Protein AF-A0A2D6BK44-F1 (afdb_monomer)

Nearest PDB structures (foldseek):
  7uwb-assembly1_c  TM=3.897E-01  e=1.180E+00  Citrus x limon
  7u8p-assembly1_o  TM=3.384E-01  e=1.122E+00  Sus scrofa
  8eau-assembly1_c  TM=3.544E-01  e=1.304E+00  Saccharomyces cerevisiae
  6c6l-assembly1_C  TM=3.595E-01  e=5.020E+00  Saccharomyces cerevisiae S288C

Solvent-accessible surface area (backbone atoms only — not comparable to full-atom values): 7799 Å² total; per-residue (Å²): 130,79,86,74,61,76,73,73,52,72,64,59,50,47,49,54,50,48,53,46,49,49,52,51,51,52,52,48,68,73,37,54,96,51,41,77,84,42,42,63,61,50,52,49,53,51,51,50,42,54,52,42,50,52,50,46,52,50,43,53,60,66,30,67,35,39,88,37,20,47,61,8,40,52,29,38,42,52,16,52,52,44,41,46,37,55,71,49,45,52,56,58,44,66,75,36,63,72,54,47,61,68,37,52,85,74,67,66,75,82,77,67,54,66,63,56,22,51,53,27,33,70,58,7,47,60,30,24,50,63,3,52,53,71,82,74,80,77,79,85,126

Secondary structure (DSSP, 8-state):
----PPPS-HHHHHHHHHHHHHHHHHHHHHHGGGTTTTHHHHHHHHHHHHHHHHHHHHHHHH-SSHHHHHHHHHHHHHHHHHHHIIIIIHHHHHT-HHHHHHHGGGT------HHHHHHHHHHHHHHHHHHHPPPPP----

Mean predicted aligned error: 8.72 Å

Structure (mmCIF, N/CA/C/O backbone):
data_AF-A0A2D6BK44-F1
#
_entry.id   AF-A0A2D6BK44-F1
#
loop_
_atom_site.group_PDB
_atom_site.id
_atom_site.type_symbol
_atom_site.label_atom_id
_atom_site.label_alt_id
_atom_site.label_comp_id
_atom_site.label_asym_id
_atom_site.label_entity_id
_atom_site.label_seq_id
_atom_site.pdbx_PDB_ins_code
_atom_site.Cartn_x
_atom_site.Cartn_y
_atom_site.Cartn_z
_atom_site.occupancy
_atom_site.B_iso_or_equiv
_atom_site.auth_seq_id
_atom_site.auth_comp_id
_atom_site.auth_asym_id
_atom_site.auth_atom_id
_atom_site.pdbx_PDB_model_num
ATOM 1 N N . MET A 1 1 ? 10.217 -4.066 -28.847 1.00 49.94 1 MET A N 1
ATOM 2 C CA . MET A 1 1 ? 9.710 -4.096 -27.460 1.00 49.94 1 MET A CA 1
ATOM 3 C C . MET A 1 1 ? 9.860 -5.528 -26.994 1.00 49.94 1 MET A C 1
ATOM 5 O O . MET A 1 1 ? 9.222 -6.381 -27.588 1.00 49.94 1 MET A O 1
ATOM 9 N N . ASP A 1 2 ? 10.741 -5.807 -26.033 1.00 42.75 2 ASP A N 1
ATOM 10 C CA . ASP A 1 2 ? 10.843 -7.150 -25.450 1.00 42.75 2 ASP A CA 1
ATOM 11 C C . ASP A 1 2 ? 9.622 -7.398 -24.559 1.00 42.75 2 ASP A C 1
ATOM 13 O O . ASP A 1 2 ? 9.602 -7.018 -23.389 1.00 42.75 2 ASP A O 1
ATOM 17 N N . GLU A 1 3 ? 8.587 -8.020 -25.119 1.00 52.56 3 GLU A N 1
ATOM 18 C CA . GLU A 1 3 ? 7.406 -8.495 -24.379 1.00 52.56 3 GLU A CA 1
ATOM 19 C C . GLU A 1 3 ? 7.717 -9.704 -23.471 1.00 52.56 3 GLU A C 1
ATOM 21 O O . GLU A 1 3 ? 6.848 -10.188 -22.754 1.00 52.56 3 GLU A O 1
ATOM 26 N N . ASN A 1 4 ? 8.972 -10.162 -23.439 1.00 59.38 4 ASN A N 1
ATOM 27 C CA . ASN A 1 4 ? 9.382 -11.436 -22.846 1.00 59.38 4 ASN A CA 1
ATOM 28 C C . ASN A 1 4 ? 10.101 -11.316 -21.496 1.00 59.38 4 ASN A C 1
ATOM 30 O O . ASN A 1 4 ? 10.901 -12.187 -21.145 1.00 59.38 4 ASN A O 1
ATOM 34 N N . ARG A 1 5 ? 9.850 -10.269 -20.698 1.00 68.69 5 ARG A N 1
ATOM 35 C CA . ARG A 1 5 ? 10.350 -10.308 -19.316 1.00 68.69 5 ARG A CA 1
ATOM 36 C C . ARG A 1 5 ? 9.580 -11.368 -18.536 1.00 68.69 5 ARG A C 1
ATOM 38 O O . ARG A 1 5 ? 8.346 -11.333 -18.543 1.00 68.69 5 ARG A O 1
ATOM 45 N N . PRO A 1 6 ? 10.278 -12.285 -17.843 1.00 66.19 6 PRO A N 1
ATOM 46 C CA . PRO A 1 6 ? 9.602 -13.269 -17.022 1.00 66.19 6 PRO A CA 1
ATOM 47 C C . PRO A 1 6 ? 8.742 -12.537 -15.984 1.00 66.19 6 PRO A C 1
ATOM 49 O O . PRO A 1 6 ? 9.119 -11.448 -15.531 1.00 66.19 6 PRO A O 1
ATOM 52 N N . PRO A 1 7 ? 7.584 -13.097 -15.601 1.00 65.81 7 PRO A N 1
ATOM 53 C 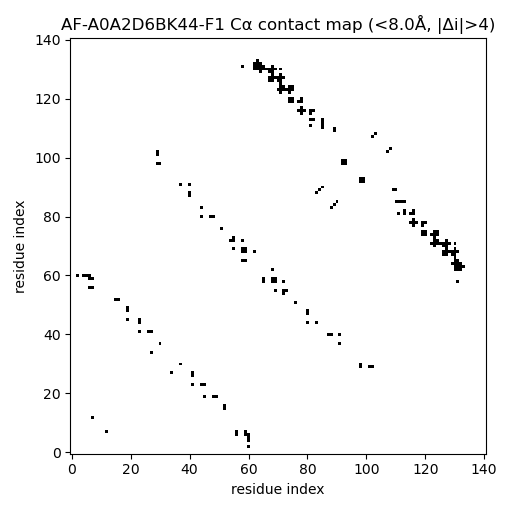CA . PRO A 1 7 ? 6.790 -12.533 -14.519 1.00 65.81 7 PRO A CA 1
ATOM 54 C C . PRO A 1 7 ? 7.660 -12.368 -13.266 1.00 65.81 7 PRO A C 1
ATOM 56 O O . PRO A 1 7 ? 8.656 -13.079 -13.100 1.00 65.81 7 PRO A O 1
ATOM 59 N N . LEU A 1 8 ? 7.281 -11.437 -12.379 1.00 67.00 8 LEU A N 1
ATOM 60 C CA . LEU A 1 8 ? 7.887 -11.337 -11.049 1.00 67.00 8 LEU A CA 1
ATOM 61 C C . LEU A 1 8 ? 8.018 -12.744 -10.461 1.00 67.00 8 LEU A C 1
ATOM 63 O O . LEU A 1 8 ? 7.088 -13.552 -10.592 1.00 67.00 8 LEU A O 1
ATOM 67 N N . SER A 1 9 ? 9.168 -13.033 -9.845 1.00 74.81 9 SER A N 1
ATOM 68 C CA . SER A 1 9 ? 9.419 -14.353 -9.270 1.00 74.81 9 SER A CA 1
ATOM 69 C C . SER A 1 9 ? 8.238 -14.760 -8.387 1.00 74.81 9 SER A C 1
ATOM 71 O O . SER A 1 9 ? 7.604 -13.911 -7.748 1.00 74.81 9 SER A O 1
ATOM 73 N N . GLY A 1 10 ? 7.925 -16.058 -8.350 1.00 65.19 10 GLY A N 1
ATOM 74 C CA . GLY A 1 10 ? 6.800 -16.564 -7.557 1.00 65.19 10 GLY A CA 1
ATOM 75 C C . GLY A 1 10 ? 6.828 -16.050 -6.112 1.00 65.19 10 GLY A C 1
ATOM 76 O O . GLY A 1 10 ? 5.783 -15.717 -5.568 1.00 65.19 10 GLY A O 1
ATOM 77 N N . ALA A 1 11 ? 8.027 -15.860 -5.549 1.00 56.34 11 ALA A N 1
ATOM 78 C CA . ALA A 1 11 ? 8.250 -15.275 -4.231 1.00 56.34 11 ALA A CA 1
ATOM 79 C C . ALA A 1 11 ? 7.851 -13.788 -4.120 1.00 56.34 11 ALA A C 1
ATOM 81 O O . ALA A 1 11 ? 7.224 -13.410 -3.138 1.00 56.34 11 ALA A O 1
ATOM 82 N N . ALA A 1 12 ? 8.161 -12.942 -5.109 1.00 62.94 12 ALA A N 1
ATOM 83 C CA . ALA A 1 12 ? 7.789 -11.522 -5.088 1.00 62.94 12 ALA A CA 1
ATOM 84 C C . ALA A 1 12 ? 6.274 -11.321 -5.260 1.00 62.94 12 ALA A C 1
ATOM 86 O O . ALA A 1 12 ? 5.672 -10.500 -4.567 1.00 62.94 12 ALA A O 1
ATOM 87 N N . ARG A 1 13 ? 5.638 -12.122 -6.128 1.00 63.66 13 ARG A N 1
ATOM 88 C CA . ARG A 1 13 ? 4.169 -12.151 -6.239 1.00 63.66 13 ARG A CA 1
ATOM 89 C C . ARG A 1 13 ? 3.546 -12.649 -4.941 1.00 63.66 13 ARG A C 1
ATOM 91 O O . ARG A 1 13 ? 2.657 -11.991 -4.413 1.00 63.66 13 ARG A O 1
ATOM 98 N N . ALA A 1 14 ? 4.037 -13.764 -4.402 1.00 59.00 14 ALA A N 1
ATOM 99 C CA . ALA A 1 14 ? 3.549 -14.309 -3.141 1.00 59.00 14 ALA A CA 1
ATOM 100 C C . ALA A 1 14 ? 3.714 -13.316 -1.986 1.00 59.00 14 ALA A C 1
ATOM 102 O O . ALA A 1 14 ? 2.793 -13.190 -1.196 1.00 59.00 14 ALA A O 1
ATOM 103 N N . GLY A 1 15 ? 4.818 -12.567 -1.913 1.00 67.25 15 GLY A N 1
ATOM 104 C CA . GLY A 1 15 ? 5.037 -11.534 -0.897 1.00 67.25 15 GLY A CA 1
ATOM 105 C C . GLY A 1 15 ? 4.047 -10.368 -0.989 1.00 67.25 15 GLY A C 1
ATOM 106 O O . GLY A 1 15 ? 3.499 -9.957 0.031 1.00 67.25 15 GLY A O 1
ATOM 107 N N . LEU A 1 16 ? 3.755 -9.878 -2.200 1.00 67.56 16 LEU A N 1
ATOM 108 C CA . LEU A 1 16 ? 2.741 -8.834 -2.418 1.00 67.56 16 LEU A CA 1
ATOM 109 C C . LEU A 1 16 ? 1.342 -9.314 -2.017 1.00 67.56 16 LEU A C 1
ATOM 111 O O . LEU A 1 16 ? 0.612 -8.600 -1.331 1.00 67.56 16 LEU A O 1
ATOM 115 N N . TRP A 1 17 ? 0.991 -10.545 -2.395 1.00 65.75 17 TRP A N 1
ATOM 116 C CA . TRP A 1 17 ? -0.282 -11.151 -2.016 1.00 65.75 17 TRP A CA 1
ATOM 117 C C . TRP A 1 17 ? -0.351 -11.458 -0.516 1.00 65.75 17 TRP A C 1
ATOM 119 O O . TRP A 1 17 ? -1.364 -11.164 0.105 1.00 65.75 17 TRP A O 1
ATOM 129 N N . LEU A 1 18 ? 0.717 -11.966 0.101 1.00 63.16 18 LEU A N 1
ATOM 130 C CA . LEU A 1 18 ? 0.798 -12.206 1.547 1.00 63.16 18 LEU A CA 1
ATOM 131 C C . LEU A 1 18 ? 0.673 -10.907 2.345 1.00 63.16 18 LEU A C 1
ATOM 133 O O . LEU A 1 18 ? -0.002 -10.903 3.367 1.00 63.16 18 LEU A O 1
ATOM 137 N N . GLY A 1 19 ? 1.260 -9.805 1.872 1.00 67.19 19 GLY A N 1
ATOM 138 C CA . GLY A 1 19 ? 1.065 -8.485 2.472 1.00 67.19 19 GLY A CA 1
ATOM 139 C C . GLY A 1 19 ? -0.390 -8.016 2.376 1.00 67.19 19 GLY A C 1
ATOM 140 O O . GLY A 1 19 ? -0.967 -7.595 3.376 1.00 67.19 19 GLY A O 1
ATOM 141 N N . ALA A 1 20 ? -1.010 -8.162 1.200 1.00 65.00 20 ALA A N 1
ATOM 142 C CA . ALA A 1 20 ? -2.409 -7.800 0.963 1.00 65.00 20 ALA A CA 1
ATOM 143 C C . ALA A 1 20 ? -3.394 -8.608 1.813 1.00 65.00 20 ALA A C 1
ATOM 145 O O . ALA A 1 20 ? -4.259 -8.052 2.490 1.00 65.00 20 ALA A O 1
ATOM 146 N N . PHE A 1 21 ? -3.243 -9.930 1.800 1.00 60.59 21 PHE A N 1
ATOM 147 C CA . PHE A 1 21 ? -4.088 -10.838 2.562 1.00 60.59 21 PHE A CA 1
ATOM 148 C C . PHE A 1 21 ? -3.797 -10.753 4.057 1.00 60.59 21 PHE A C 1
ATOM 150 O O . PHE A 1 21 ? -4.734 -10.804 4.842 1.00 60.59 21 PHE A O 1
ATOM 157 N N . GLY A 1 22 ? -2.543 -10.556 4.467 1.00 66.62 22 GLY A N 1
ATOM 158 C CA . GLY A 1 22 ? -2.177 -10.344 5.867 1.00 66.62 22 GLY A CA 1
ATOM 159 C C . GLY A 1 22 ? -2.813 -9.083 6.448 1.00 66.62 22 GLY A C 1
ATOM 160 O O . GLY A 1 22 ? -3.318 -9.117 7.568 1.00 66.62 22 GLY A O 1
ATOM 161 N N . TRP A 1 23 ? -2.877 -8.002 5.664 1.00 70.38 23 TRP A N 1
ATOM 162 C CA . TRP A 1 23 ? -3.564 -6.772 6.059 1.00 70.38 23 TRP A CA 1
ATOM 163 C C . TRP A 1 23 ? -5.079 -6.985 6.205 1.00 70.38 23 TRP A C 1
ATOM 165 O O . TRP A 1 23 ? -5.657 -6.588 7.214 1.00 70.38 23 TRP A O 1
ATOM 175 N N . LEU A 1 24 ? -5.712 -7.690 5.260 1.00 63.72 24 LEU A N 1
ATOM 176 C CA . LEU A 1 24 ? -7.146 -8.007 5.316 1.00 63.72 24 LEU A CA 1
ATOM 177 C C . LEU A 1 24 ? -7.508 -8.967 6.452 1.00 63.72 24 LEU A C 1
ATOM 179 O O . LEU A 1 24 ? -8.486 -8.737 7.156 1.00 63.72 24 LEU A O 1
ATOM 183 N N . ILE A 1 25 ? -6.719 -10.023 6.656 1.00 62.50 25 ILE A N 1
ATOM 184 C CA . ILE A 1 25 ? -6.915 -10.990 7.742 1.00 62.50 25 ILE A CA 1
ATOM 185 C C . ILE A 1 25 ? -6.717 -10.300 9.088 1.00 62.50 25 ILE A C 1
ATOM 187 O O . ILE A 1 25 ? -7.544 -10.482 9.977 1.00 62.50 25 ILE A O 1
ATOM 191 N N . GLY A 1 26 ? -5.669 -9.482 9.224 1.00 65.75 26 GLY A N 1
ATOM 192 C CA . GLY A 1 26 ? -5.414 -8.695 10.425 1.00 65.75 26 GLY A CA 1
ATOM 193 C C . GLY A 1 26 ? -6.603 -7.804 10.761 1.00 65.75 26 GLY A C 1
ATOM 194 O O . GLY A 1 26 ? -7.144 -7.910 11.855 1.00 65.75 26 GLY A O 1
ATOM 195 N N . LEU A 1 27 ? -7.079 -7.002 9.804 1.00 65.62 27 LEU A N 1
ATOM 196 C CA . LEU A 1 27 ? -8.195 -6.081 10.028 1.00 65.62 27 LEU A CA 1
ATOM 197 C C . LEU A 1 27 ? -9.531 -6.808 10.288 1.00 65.62 27 LEU A C 1
ATOM 199 O O . LEU A 1 27 ? -10.282 -6.403 11.175 1.00 65.62 27 LEU A O 1
ATOM 203 N N . CYS A 1 28 ? -9.824 -7.900 9.574 1.00 66.12 28 CYS A N 1
ATOM 204 C CA . CYS A 1 28 ? -11.013 -8.731 9.809 1.00 66.12 28 CYS A CA 1
ATOM 205 C C . CYS A 1 28 ? -10.982 -9.418 11.182 1.00 66.12 28 CYS A C 1
ATOM 207 O O . CYS A 1 28 ? -12.006 -9.475 11.861 1.00 66.12 28 CYS A O 1
ATOM 209 N N . ALA A 1 29 ? -9.817 -9.914 11.608 1.00 62.28 29 ALA A N 1
ATOM 210 C CA . ALA A 1 29 ? -9.657 -10.573 12.900 1.00 62.28 29 ALA A CA 1
ATOM 211 C C . ALA A 1 29 ? -9.937 -9.621 14.068 1.00 62.28 29 ALA A C 1
ATOM 213 O O . ALA A 1 29 ? -10.495 -10.057 15.073 1.00 62.28 29 ALA A O 1
ATOM 214 N N . VAL A 1 30 ? -9.602 -8.331 13.932 1.00 63.12 30 VAL A N 1
ATOM 215 C CA . VAL A 1 30 ? -9.877 -7.364 15.003 1.00 63.12 30 VAL A CA 1
ATOM 216 C C . VAL A 1 30 ? -11.281 -6.766 14.939 1.00 63.12 30 VAL A C 1
ATOM 218 O O . VAL A 1 30 ? -11.845 -6.422 15.975 1.00 63.12 30 VAL A O 1
ATOM 221 N N . THR A 1 31 ? -11.857 -6.641 13.741 1.00 67.12 31 THR A N 1
ATOM 222 C CA . THR A 1 31 ? -13.189 -6.038 13.560 1.00 67.12 31 THR A CA 1
ATOM 223 C C . THR A 1 31 ? -14.333 -7.018 13.806 1.00 67.12 31 THR A C 1
ATOM 225 O O . THR A 1 31 ? -15.410 -6.561 14.162 1.00 67.12 31 THR A O 1
ATOM 228 N N . GLY A 1 32 ? -14.117 -8.337 13.697 1.00 69.50 32 GLY A N 1
ATOM 229 C CA . GLY A 1 32 ? -15.021 -9.403 14.161 1.00 69.50 32 GLY A CA 1
ATOM 230 C C . GLY A 1 32 ? -16.528 -9.076 14.068 1.00 69.50 32 GLY A C 1
ATOM 231 O O . GLY A 1 32 ? -17.063 -9.048 12.959 1.00 69.50 32 GLY A O 1
ATOM 232 N N . PRO A 1 33 ? -17.226 -8.828 15.197 1.00 65.75 33 PRO A N 1
ATOM 233 C CA . PRO A 1 33 ? -18.672 -8.555 15.239 1.00 65.75 33 PRO A CA 1
ATOM 234 C C . PRO A 1 33 ? -19.102 -7.231 14.578 1.00 65.75 33 PRO A C 1
ATOM 236 O O . PRO A 1 33 ? -20.265 -7.080 14.213 1.00 65.75 33 PRO A O 1
ATOM 239 N N . ASP A 1 34 ? -18.171 -6.305 14.367 1.00 68.25 34 ASP A N 1
ATOM 240 C CA . ASP A 1 34 ? -18.393 -4.968 13.806 1.00 68.25 34 ASP A CA 1
ATOM 241 C C . ASP A 1 34 ? -18.112 -4.925 12.286 1.00 68.25 34 ASP A C 1
ATOM 243 O O . ASP A 1 34 ? -18.072 -3.860 11.666 1.00 68.25 34 ASP A O 1
ATOM 247 N N . THR A 1 35 ? -17.931 -6.089 11.647 1.00 65.31 35 THR A N 1
ATOM 248 C CA . THR A 1 35 ? -17.525 -6.225 10.233 1.00 65.31 35 THR A CA 1
ATOM 249 C C . THR A 1 35 ? -18.422 -5.476 9.248 1.00 65.31 35 THR A C 1
ATOM 251 O O . THR A 1 35 ? -17.925 -5.001 8.231 1.00 65.31 35 THR A O 1
ATOM 254 N N . LEU A 1 36 ? -19.717 -5.311 9.535 1.00 68.19 36 LEU A N 1
ATOM 255 C CA . LEU A 1 36 ? -20.622 -4.535 8.677 1.00 68.19 36 LEU A CA 1
ATOM 256 C C . LEU A 1 36 ? -20.317 -3.030 8.703 1.00 68.19 36 LEU A C 1
ATOM 258 O O . LEU A 1 36 ? -20.375 -2.386 7.657 1.00 68.19 36 LEU A O 1
ATOM 262 N N . ALA A 1 37 ? -19.936 -2.480 9.860 1.00 69.62 37 ALA A N 1
ATOM 263 C CA . ALA A 1 37 ? -19.543 -1.075 9.982 1.00 69.62 37 ALA A CA 1
ATOM 264 C C . ALA A 1 37 ? -18.204 -0.797 9.276 1.00 69.62 37 ALA A C 1
ATOM 266 O O . ALA A 1 37 ? -17.991 0.286 8.733 1.00 69.62 37 ALA A O 1
ATOM 267 N N . PHE A 1 38 ? -17.328 -1.804 9.215 1.00 73.06 38 PHE A N 1
ATOM 268 C CA . PHE A 1 38 ? -16.016 -1.716 8.570 1.00 73.06 38 PHE A CA 1
ATOM 269 C C . PHE A 1 38 ? -15.974 -2.287 7.148 1.00 73.06 38 PHE A C 1
ATOM 271 O O . PHE A 1 38 ? -14.919 -2.250 6.515 1.00 73.06 38 PHE A O 1
ATOM 278 N N . ALA A 1 39 ? -17.101 -2.750 6.599 1.00 74.00 39 ALA A N 1
ATOM 279 C CA . ALA A 1 39 ? -17.154 -3.361 5.271 1.00 74.00 39 ALA A CA 1
ATOM 280 C C . ALA A 1 39 ? -16.648 -2.412 4.170 1.00 74.00 39 ALA A C 1
ATOM 282 O O . ALA A 1 39 ? -15.904 -2.832 3.285 1.00 74.00 39 ALA A O 1
ATOM 283 N N . GLY A 1 40 ? -16.995 -1.121 4.252 1.00 77.56 40 GLY A N 1
ATOM 284 C CA . GLY A 1 40 ? -16.517 -0.091 3.325 1.00 77.56 40 GLY A CA 1
ATOM 285 C C . GLY A 1 40 ? -14.993 0.095 3.375 1.00 77.56 40 GLY A C 1
ATOM 286 O O . GLY A 1 40 ? -14.331 -0.100 2.353 1.00 77.56 40 GLY A O 1
ATOM 287 N N . PRO A 1 41 ? -14.410 0.420 4.545 1.00 79.38 41 PRO A N 1
ATOM 288 C CA . PRO A 1 41 ? -12.958 0.488 4.723 1.00 79.38 41 PRO A CA 1
ATOM 289 C C . PRO A 1 41 ? -12.205 -0.806 4.347 1.00 79.38 41 PRO A C 1
ATOM 291 O O . PRO A 1 41 ? -11.134 -0.757 3.742 1.00 79.38 41 PRO A O 1
ATOM 294 N N . LEU A 1 42 ? -12.768 -1.979 4.645 1.00 75.56 42 LEU A N 1
ATOM 295 C CA . LEU A 1 42 ? -12.184 -3.273 4.271 1.00 75.56 42 LEU A CA 1
ATOM 296 C C . LEU A 1 42 ? -12.157 -3.463 2.749 1.00 75.56 42 LEU A C 1
ATOM 298 O O . LEU A 1 42 ? -11.116 -3.803 2.183 1.00 75.56 42 LEU A O 1
ATOM 302 N N . ALA A 1 43 ? -13.279 -3.201 2.075 1.00 79.19 43 ALA A N 1
ATOM 303 C CA . ALA A 1 43 ? -13.380 -3.308 0.622 1.00 79.19 43 ALA A CA 1
ATOM 304 C C . ALA A 1 43 ? -12.475 -2.292 -0.096 1.00 79.19 43 ALA A C 1
ATOM 306 O O . ALA A 1 43 ? -11.829 -2.630 -1.093 1.00 79.19 43 ALA A O 1
ATOM 307 N N . GLY A 1 44 ? -12.387 -1.064 0.424 1.00 80.56 44 GLY A N 1
ATOM 308 C CA . GLY A 1 44 ? -11.506 -0.028 -0.112 1.00 80.56 44 GLY A CA 1
ATOM 309 C C . GLY A 1 44 ? -10.028 -0.398 0.019 1.00 80.56 44 GLY A C 1
ATOM 310 O O . GLY A 1 44 ? -9.294 -0.332 -0.967 1.00 80.56 44 GLY A O 1
ATOM 311 N N . GLY A 1 45 ? -9.600 -0.872 1.191 1.00 79.06 45 GLY A N 1
ATOM 312 C CA . GLY A 1 45 ? -8.222 -1.315 1.407 1.00 79.06 45 GLY A CA 1
ATOM 313 C C . GLY A 1 45 ? -7.844 -2.565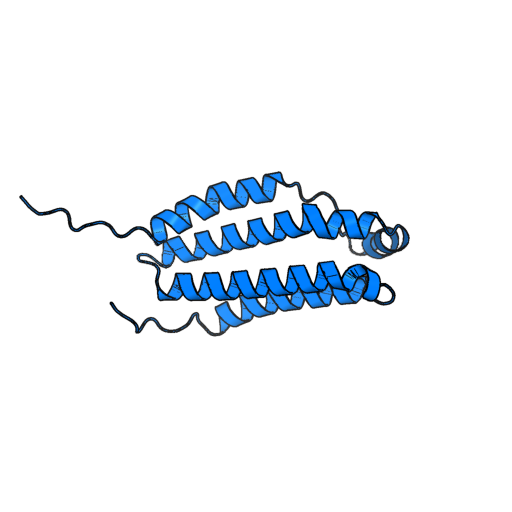 0.598 1.00 79.06 45 GLY A C 1
ATOM 314 O O . GLY A 1 45 ? -6.741 -2.635 0.045 1.00 79.06 45 GLY A O 1
ATOM 315 N N . ALA A 1 46 ? -8.776 -3.515 0.434 1.00 79.38 46 ALA A N 1
ATOM 316 C CA . ALA A 1 46 ? -8.601 -4.668 -0.455 1.00 79.38 46 ALA A CA 1
ATOM 317 C C . ALA A 1 46 ? -8.382 -4.227 -1.910 1.00 79.38 46 ALA A C 1
ATOM 319 O O .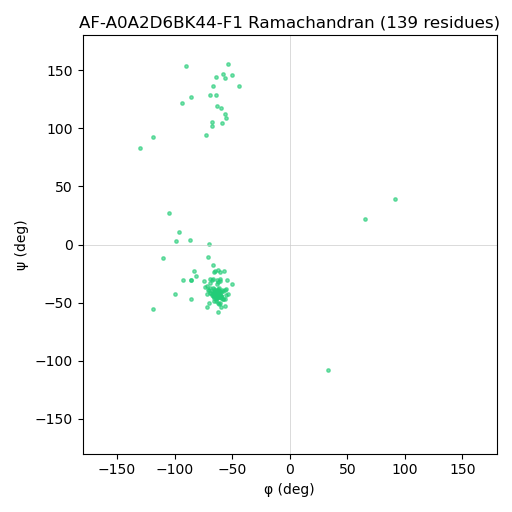 ALA A 1 46 ? -7.412 -4.634 -2.552 1.00 79.38 46 ALA A O 1
ATOM 320 N N . SER A 1 47 ? -9.262 -3.353 -2.408 1.00 82.44 47 SER A N 1
ATOM 321 C CA . SER A 1 47 ? -9.205 -2.831 -3.777 1.00 82.44 47 SER A CA 1
ATOM 322 C C . SER A 1 47 ? -7.909 -2.064 -4.029 1.00 82.44 47 SER A C 1
AT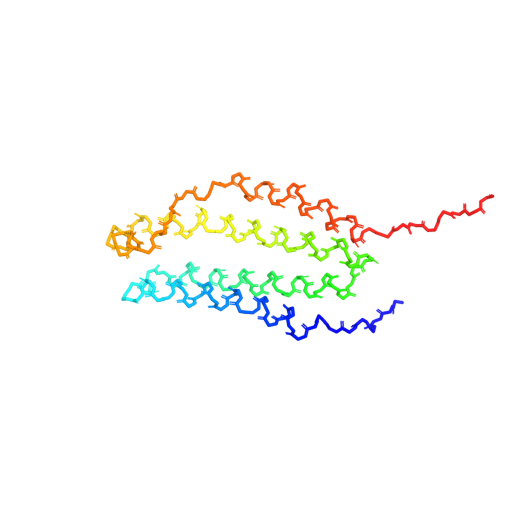OM 324 O O . SER A 1 47 ? -7.258 -2.276 -5.053 1.00 82.44 47 SER A O 1
ATOM 326 N N . LEU A 1 48 ? -7.492 -1.228 -3.072 1.00 82.75 48 LEU A N 1
ATOM 327 C CA . LEU A 1 48 ? -6.236 -0.486 -3.139 1.00 82.75 48 LEU A CA 1
ATOM 328 C C . LEU A 1 48 ? -5.036 -1.430 -3.234 1.00 82.75 48 LEU A C 1
ATOM 330 O O . LEU A 1 48 ? -4.154 -1.222 -4.065 1.00 82.75 48 LEU A O 1
ATOM 334 N N . THR A 1 49 ? -5.011 -2.492 -2.430 1.00 80.62 49 THR A N 1
ATOM 335 C CA . THR A 1 49 ? -3.855 -3.390 -2.422 1.00 80.62 49 THR A CA 1
ATOM 336 C C . THR A 1 49 ? -3.765 -4.226 -3.698 1.00 80.62 49 THR A C 1
ATOM 338 O O . THR A 1 49 ? -2.674 -4.385 -4.250 1.00 80.62 49 THR A O 1
ATOM 341 N N . VAL A 1 50 ? -4.901 -4.694 -4.228 1.00 82.69 50 VAL A N 1
ATOM 342 C CA . VAL A 1 50 ? -4.952 -5.350 -5.546 1.00 82.69 50 VAL A CA 1
ATOM 343 C C . VAL A 1 50 ? -4.483 -4.390 -6.642 1.00 82.69 50 VAL A C 1
ATOM 345 O O . VAL A 1 50 ? -3.649 -4.769 -7.466 1.00 82.69 50 VAL A O 1
ATOM 348 N N . ALA A 1 51 ? -4.948 -3.137 -6.632 1.00 84.31 51 ALA A N 1
ATOM 349 C CA . ALA A 1 51 ? -4.522 -2.126 -7.597 1.00 84.31 51 ALA A CA 1
ATOM 350 C C . ALA A 1 51 ? -3.007 -1.867 -7.530 1.00 84.31 51 ALA A C 1
ATOM 352 O O . ALA A 1 51 ? -2.344 -1.844 -8.568 1.00 84.31 51 ALA A O 1
ATOM 353 N N . CYS A 1 52 ? -2.434 -1.745 -6.328 1.00 85.00 52 CYS A N 1
ATOM 354 C CA . CYS A 1 52 ? -0.990 -1.593 -6.141 1.00 85.00 52 CYS A CA 1
ATOM 355 C C . CYS A 1 52 ? -0.207 -2.813 -6.646 1.00 85.00 52 CYS A C 1
ATOM 357 O O . CYS A 1 52 ? 0.806 -2.642 -7.323 1.00 85.00 52 CYS A O 1
ATOM 359 N N . ALA A 1 53 ? -0.672 -4.034 -6.366 1.00 82.94 53 ALA A N 1
ATOM 360 C CA . ALA A 1 53 ? -0.023 -5.254 -6.842 1.00 82.94 53 ALA A CA 1
ATOM 361 C C . ALA A 1 53 ? -0.018 -5.335 -8.379 1.00 82.94 53 ALA A C 1
ATOM 363 O O . ALA A 1 53 ? 1.025 -5.607 -8.978 1.00 82.94 53 ALA A O 1
ATOM 364 N N . LEU A 1 54 ? -1.152 -5.025 -9.021 1.00 82.94 54 LEU A N 1
ATOM 365 C CA . LEU A 1 54 ? -1.265 -4.975 -10.482 1.00 82.94 54 LEU A CA 1
ATOM 366 C C . LEU A 1 54 ? -0.387 -3.875 -11.089 1.00 82.94 54 LEU A C 1
ATOM 368 O O . LEU A 1 54 ? 0.275 -4.109 -12.100 1.00 82.94 54 LEU A O 1
ATOM 372 N N . ALA A 1 55 ? -0.334 -2.695 -10.466 1.00 83.88 55 ALA A N 1
ATOM 373 C CA . ALA A 1 55 ? 0.526 -1.601 -10.910 1.00 83.88 55 ALA A CA 1
ATOM 374 C C . ALA A 1 55 ? 2.012 -1.981 -10.826 1.00 83.88 55 ALA A C 1
ATOM 376 O O . ALA A 1 55 ? 2.755 -1.763 -11.781 1.00 83.88 55 ALA A O 1
ATOM 377 N N . ILE A 1 56 ? 2.443 -2.603 -9.725 1.00 84.81 56 ILE A N 1
ATOM 378 C CA . ILE A 1 56 ? 3.817 -3.093 -9.546 1.00 84.81 56 ILE A CA 1
ATOM 379 C C . ILE A 1 56 ? 4.163 -4.146 -10.606 1.00 84.81 56 ILE A C 1
ATOM 381 O O . ILE A 1 56 ? 5.243 -4.096 -11.200 1.00 84.81 56 ILE A O 1
ATOM 385 N N . GLU A 1 57 ? 3.246 -5.072 -10.890 1.00 83.06 57 GLU A N 1
ATOM 386 C CA . GLU A 1 57 ? 3.435 -6.079 -11.934 1.00 83.06 57 GLU A CA 1
ATOM 387 C C . GLU A 1 57 ? 3.533 -5.448 -13.334 1.00 83.06 57 GLU A C 1
ATOM 389 O O . GLU A 1 57 ? 4.416 -5.813 -14.115 1.00 83.06 57 GLU A O 1
ATOM 394 N N . ALA A 1 58 ? 2.691 -4.459 -13.644 1.00 82.94 58 ALA A N 1
ATOM 395 C CA . ALA A 1 58 ? 2.766 -3.713 -14.898 1.00 82.94 58 ALA A CA 1
ATOM 396 C C . ALA A 1 58 ? 4.090 -2.938 -15.024 1.00 82.94 58 ALA A C 1
ATOM 398 O O . ALA A 1 58 ? 4.740 -2.982 -16.071 1.00 82.94 58 ALA A O 1
ATOM 399 N N . ILE A 1 59 ? 4.537 -2.283 -13.950 1.00 83.62 59 ILE A N 1
ATOM 400 C CA . ILE A 1 59 ? 5.811 -1.555 -13.904 1.00 83.62 59 ILE A CA 1
ATOM 401 C C . ILE A 1 59 ? 6.982 -2.514 -14.129 1.00 83.62 59 ILE A C 1
ATOM 403 O O . ILE A 1 59 ? 7.860 -2.222 -14.937 1.00 83.62 59 ILE A O 1
ATOM 407 N N . TRP A 1 60 ? 6.985 -3.687 -13.496 1.00 84.00 60 TRP A N 1
ATOM 408 C CA . TRP A 1 60 ? 8.009 -4.709 -13.730 1.00 84.00 60 TRP A CA 1
ATOM 409 C C . TRP A 1 60 ? 8.115 -5.104 -15.214 1.00 84.00 60 TRP A C 1
ATOM 411 O O . TRP A 1 60 ? 9.214 -5.139 -15.786 1.00 84.00 60 TRP A O 1
ATOM 421 N N . ARG A 1 61 ? 6.964 -5.350 -15.852 1.00 82.31 61 ARG A N 1
ATOM 422 C CA . ARG A 1 61 ? 6.895 -5.757 -17.262 1.00 82.31 61 ARG A CA 1
ATOM 423 C C . ARG A 1 61 ? 7.348 -4.646 -18.209 1.00 82.31 61 ARG A C 1
ATOM 425 O O . ARG A 1 61 ? 8.083 -4.925 -19.152 1.00 82.31 61 ARG A O 1
ATOM 432 N N . HIS A 1 62 ? 6.950 -3.400 -17.953 1.00 82.38 62 HIS A N 1
ATOM 433 C CA . HIS A 1 62 ? 7.046 -2.326 -18.949 1.00 82.38 62 HIS A CA 1
ATOM 434 C C . HIS A 1 62 ? 8.091 -1.239 -18.653 1.00 82.38 62 HIS A C 1
ATOM 436 O O .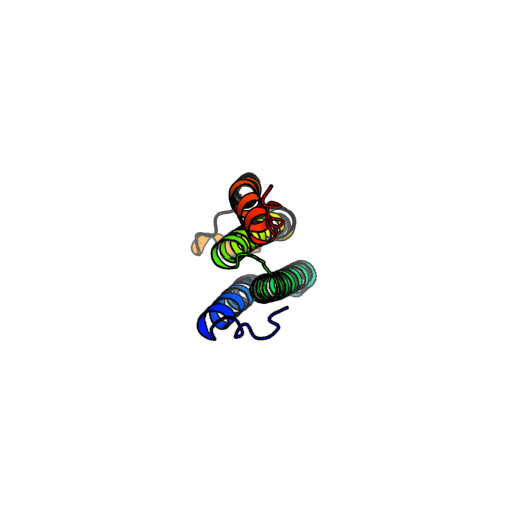 HIS A 1 62 ? 8.400 -0.448 -19.547 1.00 82.38 62 HIS A O 1
ATOM 442 N N . ALA A 1 63 ? 8.669 -1.185 -17.449 1.00 85.06 63 ALA A N 1
ATOM 443 C CA . ALA A 1 63 ? 9.651 -0.157 -17.102 1.00 85.06 63 ALA A CA 1
ATOM 444 C C . ALA A 1 63 ? 10.923 -0.256 -17.952 1.00 85.06 63 ALA A C 1
ATOM 446 O O . ALA A 1 63 ? 11.414 -1.349 -18.236 1.00 85.06 63 ALA A O 1
ATOM 447 N N . ALA A 1 64 ? 11.517 0.882 -18.305 1.00 86.25 64 ALA A N 1
ATOM 448 C CA . ALA A 1 64 ? 12.795 0.907 -19.011 1.00 86.25 64 ALA A CA 1
ATOM 449 C C . ALA A 1 64 ? 13.929 0.325 -18.144 1.00 86.25 64 ALA A C 1
ATOM 451 O O . ALA A 1 64 ? 14.756 -0.438 -18.638 1.00 86.25 64 ALA A O 1
ATOM 452 N N . ARG A 1 65 ? 13.928 0.644 -16.843 1.00 85.56 65 ARG A N 1
ATOM 453 C CA . ARG A 1 65 ? 14.929 0.227 -15.849 1.00 85.56 65 ARG A CA 1
ATOM 454 C C . ARG A 1 65 ? 14.229 -0.350 -14.609 1.00 85.56 65 ARG A C 1
ATOM 456 O O . ARG A 1 65 ? 14.011 0.372 -13.631 1.00 85.56 65 ARG A O 1
ATOM 463 N N . PRO A 1 66 ? 13.842 -1.638 -14.628 1.00 82.88 66 PRO A N 1
ATOM 464 C CA . PRO A 1 66 ? 13.057 -2.251 -13.554 1.00 82.88 66 PRO A CA 1
ATOM 465 C C . PRO A 1 66 ? 13.758 -2.224 -12.187 1.00 82.88 66 PRO A C 1
ATOM 467 O O . PRO A 1 66 ? 13.084 -2.099 -11.170 1.00 82.88 66 PRO A O 1
ATOM 470 N N . GLN A 1 67 ? 15.092 -2.255 -12.145 1.00 85.31 67 GLN A N 1
ATOM 471 C CA . GLN A 1 67 ? 15.883 -2.160 -10.913 1.00 85.31 67 GLN A 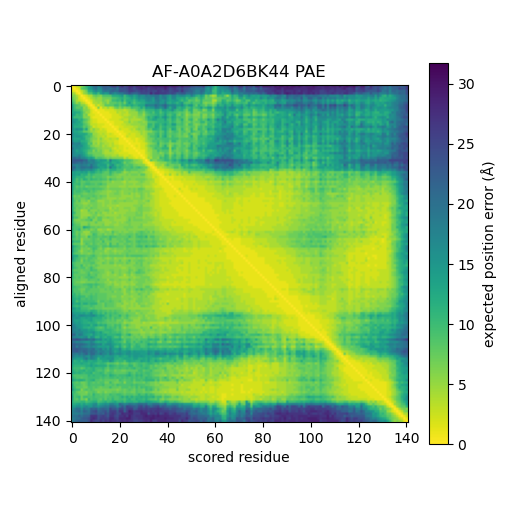CA 1
ATOM 472 C C . GLN A 1 67 ? 15.707 -0.831 -10.158 1.00 85.31 67 GLN A C 1
ATOM 474 O O . GLN A 1 67 ? 15.947 -0.781 -8.957 1.00 85.31 67 GLN A O 1
ATOM 479 N N . LEU A 1 68 ? 15.275 0.232 -10.847 1.00 86.44 68 LEU A N 1
ATOM 480 C CA . LEU A 1 68 ? 14.925 1.520 -10.238 1.00 86.44 68 LEU A CA 1
ATOM 481 C C . LEU A 1 68 ? 13.408 1.647 -10.062 1.00 86.44 68 LEU A C 1
ATOM 483 O O . LEU A 1 68 ? 12.931 2.057 -9.005 1.00 86.44 68 LEU A O 1
ATOM 487 N N . ALA A 1 69 ? 12.649 1.232 -11.084 1.00 85.56 69 ALA A N 1
ATOM 488 C CA . ALA A 1 69 ? 11.200 1.386 -11.105 1.00 85.56 69 ALA A CA 1
ATOM 489 C C . ALA A 1 69 ? 10.498 0.555 -10.024 1.00 85.56 69 ALA A C 1
ATOM 491 O O . ALA A 1 69 ? 9.532 1.021 -9.427 1.00 85.56 69 ALA A O 1
ATOM 492 N N . LEU A 1 70 ? 10.978 -0.667 -9.765 1.00 84.81 70 LEU A N 1
ATOM 493 C CA . LEU A 1 70 ? 10.339 -1.598 -8.840 1.00 84.81 70 LEU A CA 1
ATOM 494 C C . LEU A 1 70 ? 10.459 -1.138 -7.374 1.00 84.81 70 LEU A C 1
ATOM 496 O O . LEU A 1 70 ? 9.418 -1.040 -6.724 1.00 84.81 70 LEU A O 1
ATOM 500 N N . PRO A 1 71 ? 11.650 -0.772 -6.848 1.00 84.00 71 PRO A N 1
ATOM 501 C CA . PRO A 1 71 ? 11.741 -0.133 -5.536 1.00 84.00 71 PRO A CA 1
ATOM 502 C C . PRO A 1 71 ? 10.884 1.132 -5.442 1.00 84.00 71 PRO A C 1
ATOM 504 O O . PRO A 1 71 ? 10.158 1.299 -4.465 1.00 84.00 71 PRO A O 1
ATOM 507 N N . GLY A 1 72 ? 10.907 1.987 -6.472 1.00 84.44 72 GLY A N 1
ATOM 508 C CA . GLY A 1 72 ? 10.089 3.201 -6.506 1.00 84.44 72 GLY A CA 1
ATOM 509 C C . GLY A 1 72 ? 8.589 2.917 -6.385 1.00 84.44 72 GLY A C 1
ATOM 510 O O . GLY A 1 72 ? 7.905 3.511 -5.553 1.00 84.44 72 GLY A O 1
ATOM 511 N N . ALA A 1 73 ? 8.093 1.940 -7.146 1.00 86.44 73 ALA A N 1
ATOM 512 C CA . ALA A 1 73 ? 6.703 1.498 -7.109 1.00 86.44 73 ALA A CA 1
ATOM 513 C C . ALA A 1 73 ? 6.296 0.937 -5.738 1.00 86.44 73 ALA A C 1
ATOM 515 O O . ALA A 1 73 ? 5.203 1.236 -5.261 1.00 86.44 73 ALA A O 1
ATOM 516 N N . ILE A 1 74 ? 7.173 0.163 -5.089 1.00 85.19 74 ILE A N 1
ATOM 517 C CA . ILE A 1 74 ? 6.933 -0.385 -3.745 1.00 85.19 74 ILE A CA 1
ATOM 518 C C . ILE A 1 74 ? 6.800 0.745 -2.719 1.00 85.19 74 ILE A C 1
ATOM 520 O O . ILE A 1 74 ? 5.865 0.739 -1.921 1.00 85.19 74 ILE A O 1
ATOM 524 N N . TRP A 1 75 ? 7.684 1.743 -2.766 1.00 85.94 75 TRP A N 1
ATOM 525 C CA . TRP A 1 75 ? 7.614 2.907 -1.879 1.00 85.94 75 TRP A CA 1
ATOM 526 C C . TRP A 1 75 ? 6.358 3.755 -2.124 1.00 85.94 75 TRP A C 1
ATOM 528 O O . TRP A 1 75 ? 5.687 4.146 -1.168 1.00 85.94 75 TRP A O 1
ATOM 538 N N . CYS A 1 76 ? 5.974 3.977 -3.384 1.00 86.38 76 CYS A N 1
ATOM 539 C CA . CYS A 1 76 ? 4.715 4.649 -3.716 1.00 86.38 76 CYS A CA 1
ATOM 540 C C . CYS A 1 76 ? 3.485 3.856 -3.240 1.00 86.38 76 CYS A C 1
ATOM 542 O O . CYS A 1 76 ? 2.539 4.450 -2.725 1.00 86.38 76 CYS A O 1
ATOM 544 N N . ALA A 1 77 ? 3.494 2.526 -3.366 1.00 86.06 77 ALA A N 1
ATOM 545 C CA . ALA A 1 77 ? 2.421 1.670 -2.862 1.00 86.06 77 ALA A CA 1
ATOM 546 C C . ALA A 1 77 ? 2.327 1.725 -1.329 1.00 86.06 77 ALA A C 1
A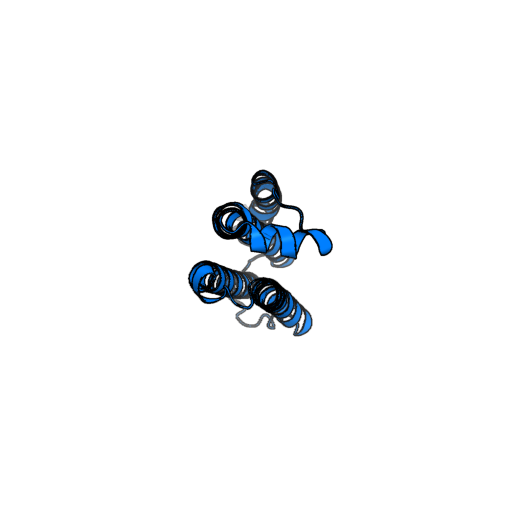TOM 548 O O . ALA A 1 77 ? 1.236 1.889 -0.787 1.00 86.06 77 ALA A O 1
ATOM 549 N N . ALA A 1 78 ? 3.464 1.675 -0.628 1.00 82.12 78 ALA A N 1
ATOM 550 C CA . ALA A 1 78 ? 3.514 1.839 0.823 1.00 82.12 78 ALA A CA 1
ATOM 551 C C . ALA A 1 78 ? 2.955 3.204 1.259 1.00 82.12 78 ALA A C 1
ATOM 553 O O . ALA A 1 78 ? 2.189 3.275 2.219 1.00 82.12 78 ALA A O 1
ATOM 554 N N . ALA A 1 79 ? 3.266 4.273 0.519 1.00 84.69 79 ALA A N 1
ATOM 555 C CA . ALA A 1 79 ? 2.705 5.595 0.774 1.00 84.69 79 ALA A CA 1
ATOM 556 C C . ALA A 1 79 ? 1.181 5.635 0.600 1.00 84.69 79 ALA A C 1
ATOM 558 O O . ALA A 1 79 ? 0.488 6.213 1.436 1.00 84.69 79 ALA A O 1
ATOM 559 N N . ALA A 1 80 ? 0.654 5.006 -0.454 1.00 85.06 80 ALA A N 1
ATOM 560 C CA . ALA A 1 80 ? -0.785 4.936 -0.697 1.00 85.06 80 ALA A CA 1
ATOM 561 C C . ALA A 1 80 ? -1.513 4.184 0.429 1.00 85.06 80 ALA A C 1
ATOM 563 O O . ALA A 1 80 ? -2.543 4.650 0.914 1.00 85.06 80 ALA A O 1
ATOM 564 N N . VAL A 1 81 ? -0.948 3.066 0.898 1.00 82.12 81 VAL A N 1
ATOM 565 C CA . VAL A 1 81 ? -1.493 2.296 2.028 1.00 82.12 81 VAL A CA 1
ATOM 566 C C . VAL A 1 81 ? -1.425 3.096 3.331 1.00 82.12 81 VAL A C 1
ATOM 568 O O . VAL A 1 81 ? -2.411 3.143 4.065 1.00 82.12 81 VAL A O 1
ATOM 571 N N . ALA A 1 82 ? -0.306 3.771 3.608 1.00 79.88 82 ALA A N 1
ATOM 572 C CA . ALA A 1 82 ? -0.157 4.617 4.793 1.00 79.88 82 ALA A CA 1
ATOM 573 C C . ALA A 1 82 ? -1.154 5.789 4.795 1.00 79.88 82 ALA A C 1
ATOM 575 O O . ALA A 1 82 ? -1.786 6.062 5.817 1.00 79.88 82 ALA A O 1
ATOM 576 N N . ALA A 1 83 ? -1.346 6.444 3.646 1.00 83.56 83 ALA A N 1
ATOM 577 C CA . ALA A 1 83 ? -2.338 7.503 3.487 1.00 83.56 83 ALA A CA 1
ATOM 578 C C . ALA A 1 83 ? -3.766 6.969 3.673 1.00 83.56 83 ALA A C 1
ATOM 580 O O . ALA A 1 83 ? -4.555 7.575 4.395 1.00 83.56 83 ALA A O 1
ATOM 581 N N . TYR A 1 84 ? -4.092 5.815 3.081 1.00 84.50 84 TYR A N 1
ATOM 582 C CA . TYR A 1 84 ? -5.398 5.176 3.251 1.00 84.50 84 TYR A CA 1
ATOM 583 C C . TYR A 1 84 ? -5.683 4.831 4.716 1.00 84.50 84 TYR A C 1
ATOM 585 O O . TYR A 1 84 ? -6.770 5.110 5.225 1.00 84.50 84 TYR A O 1
ATOM 593 N N . TYR A 1 85 ? -4.690 4.279 5.416 1.00 80.56 85 TYR A N 1
ATOM 594 C CA . TYR A 1 85 ? -4.806 3.985 6.836 1.00 80.56 85 TYR A CA 1
ATOM 595 C C . TYR A 1 85 ? -5.080 5.255 7.648 1.00 80.56 85 TYR A C 1
ATOM 597 O O . TYR A 1 85 ? -6.085 5.310 8.352 1.00 80.56 85 TYR A O 1
ATOM 605 N N . GLY A 1 86 ? -4.248 6.291 7.506 1.00 79.19 86 GLY A N 1
ATOM 606 C CA . GLY A 1 86 ? -4.374 7.515 8.302 1.00 79.19 86 GLY A CA 1
ATOM 607 C C . GLY A 1 86 ? -5.630 8.342 8.000 1.00 79.19 86 GLY A C 1
ATOM 608 O O . GLY A 1 86 ? -6.151 9.003 8.894 1.00 79.19 86 GLY A O 1
ATOM 609 N N . LEU A 1 87 ? -6.133 8.307 6.761 1.00 82.69 87 LEU A N 1
ATOM 610 C CA . LEU A 1 87 ? -7.283 9.119 6.340 1.00 82.69 87 LEU A CA 1
ATOM 611 C C . LEU A 1 87 ? -8.630 8.407 6.491 1.00 82.69 87 LEU A C 1
ATOM 613 O O . LEU A 1 87 ? -9.639 9.078 6.691 1.00 82.69 87 LEU A O 1
ATOM 617 N N . ILE A 1 88 ? -8.664 7.078 6.362 1.00 84.31 88 ILE A N 1
ATOM 618 C CA . ILE A 1 88 ? -9.916 6.310 6.309 1.00 84.31 88 ILE A CA 1
ATOM 619 C C . ILE A 1 88 ? -10.006 5.322 7.469 1.00 84.31 88 ILE A C 1
ATOM 621 O O . ILE A 1 88 ? -10.972 5.359 8.232 1.00 84.31 88 ILE A O 1
ATOM 625 N N . VAL A 1 89 ? -9.014 4.441 7.624 1.00 80.50 89 VAL A N 1
ATOM 626 C CA . VAL A 1 89 ? -9.092 3.327 8.585 1.00 80.50 89 VAL A CA 1
ATOM 627 C C . VAL A 1 89 ? -8.969 3.820 10.022 1.00 80.50 89 VAL A C 1
ATOM 629 O O . VAL A 1 89 ? -9.851 3.550 10.830 1.00 80.50 89 VAL A O 1
ATOM 632 N N . GLU A 1 90 ? -7.917 4.569 10.343 1.00 82.75 90 GLU A N 1
ATOM 633 C CA . GLU A 1 90 ? -7.653 5.069 11.694 1.00 82.75 90 GLU A CA 1
ATOM 634 C C . GLU A 1 90 ? -8.809 5.929 12.242 1.00 82.75 90 GLU A C 1
ATOM 636 O O . GLU A 1 90 ? -9.248 5.655 13.361 1.00 82.75 90 GLU A O 1
ATOM 641 N N . PRO A 1 91 ? -9.379 6.896 11.492 1.00 83.06 91 PRO A N 1
ATOM 642 C CA . PRO A 1 91 ? -10.555 7.637 11.947 1.00 83.06 91 PRO A CA 1
ATOM 643 C C . PRO A 1 91 ? -11.779 6.747 12.176 1.00 83.06 91 PRO A C 1
ATOM 645 O O . PRO A 1 91 ? -12.479 6.923 13.171 1.00 83.06 91 PRO A O 1
ATOM 648 N N . SER A 1 92 ? -12.013 5.767 11.295 1.00 80.44 92 SER A N 1
ATOM 649 C CA . SER A 1 92 ? -13.134 4.826 11.430 1.00 80.44 92 SER A CA 1
ATOM 650 C C . SER A 1 92 ? -12.988 3.946 12.672 1.00 80.44 92 SER A C 1
ATOM 652 O O . SER A 1 92 ? -13.963 3.717 13.379 1.00 80.44 92 SER A O 1
ATOM 654 N N . VAL A 1 93 ? -11.770 3.483 12.973 1.00 79.75 93 VAL A N 1
ATOM 655 C CA . VAL A 1 93 ? -11.478 2.694 14.179 1.00 79.75 93 VAL A CA 1
ATOM 656 C C . VAL A 1 93 ? -11.650 3.541 15.436 1.00 79.75 93 VAL A C 1
ATOM 658 O O . VAL A 1 93 ? -12.288 3.102 16.386 1.00 79.75 93 VAL A O 1
ATOM 661 N N . ARG A 1 94 ? -11.143 4.779 15.438 1.00 82.81 94 ARG A N 1
ATOM 662 C CA . ARG A 1 94 ? -11.279 5.699 16.580 1.00 82.81 94 ARG A CA 1
ATOM 663 C C . ARG A 1 94 ? -12.719 6.126 16.857 1.00 82.81 94 ARG A C 1
ATOM 665 O O . ARG A 1 94 ? -13.017 6.506 17.984 1.00 82.81 94 ARG A O 1
ATOM 672 N N . ALA A 1 95 ? -13.600 6.066 15.860 1.00 84.06 95 ALA A N 1
ATOM 673 C CA . ALA A 1 95 ? -15.025 6.322 16.042 1.00 84.06 95 ALA A CA 1
ATOM 674 C C . ALA A 1 95 ? -15.749 5.206 16.825 1.00 84.06 95 ALA A C 1
ATOM 676 O O . ALA A 1 95 ? -16.890 5.412 17.232 1.00 84.06 95 ALA A O 1
ATOM 677 N N . VAL A 1 96 ? -15.096 4.057 17.056 1.00 84.50 96 VAL A N 1
ATOM 678 C CA . VAL A 1 96 ? -15.629 2.909 17.806 1.00 84.50 96 VAL A CA 1
ATOM 679 C C . VAL A 1 96 ? -14.740 2.641 19.035 1.00 84.50 96 VAL A C 1
ATOM 681 O O . VAL A 1 96 ? -13.742 1.922 18.927 1.00 84.50 96 VAL A O 1
ATOM 684 N N . PRO A 1 97 ? -15.060 3.215 20.211 1.00 84.56 97 PRO A N 1
ATOM 685 C CA . PRO A 1 97 ? -14.224 3.115 21.408 1.00 84.56 97 PRO A CA 1
ATOM 686 C C . PRO A 1 97 ? -13.914 1.675 21.837 1.00 84.56 97 PRO A C 1
ATOM 688 O O . PRO A 1 97 ? -12.766 1.382 22.171 1.00 84.56 97 PRO A O 1
ATOM 691 N N . GLU A 1 98 ? -14.876 0.746 21.741 1.00 84.56 98 GLU A N 1
ATOM 692 C CA . GLU A 1 98 ? -14.635 -0.651 22.132 1.00 84.56 98 GLU A CA 1
ATOM 693 C C . GLU A 1 98 ? -13.563 -1.329 21.266 1.00 84.56 98 GLU A C 1
ATOM 695 O O . GLU A 1 98 ? -12.844 -2.214 21.732 1.00 84.56 98 GLU A O 1
ATOM 700 N N . LEU A 1 99 ? -13.437 -0.928 19.998 1.00 77.06 99 LEU A N 1
ATOM 701 C CA . LEU A 1 99 ? -12.428 -1.473 19.096 1.00 77.06 99 LEU A CA 1
ATOM 702 C C . LEU A 1 99 ? -11.029 -0.949 19.442 1.00 77.06 99 LEU A C 1
ATOM 704 O O . LEU A 1 99 ? -10.062 -1.706 19.374 1.00 77.06 99 LEU A O 1
ATOM 708 N N . VAL A 1 100 ? -10.919 0.316 19.857 1.00 81.94 100 VAL A N 1
ATOM 709 C CA . VAL A 1 100 ? -9.660 0.897 20.351 1.00 81.94 100 VAL A CA 1
ATOM 710 C C . VAL A 1 100 ? -9.175 0.137 21.587 1.00 81.94 100 VAL A C 1
ATOM 712 O O . VAL A 1 100 ? -8.010 -0.265 21.636 1.00 81.94 100 VAL A O 1
ATOM 715 N N . ASP A 1 101 ? -10.075 -0.146 22.530 1.00 85.50 101 ASP A N 1
ATOM 716 C CA . ASP A 1 101 ? -9.755 -0.909 23.740 1.00 85.50 101 ASP A CA 1
ATOM 717 C C . ASP A 1 101 ? -9.318 -2.347 23.418 1.00 85.50 101 ASP A C 1
ATOM 719 O O . ASP A 1 101 ? -8.354 -2.851 23.999 1.00 85.50 101 ASP A O 1
ATOM 723 N N . ARG A 1 102 ? -9.964 -3.005 22.441 1.00 81.00 102 ARG A N 1
ATOM 724 C CA . ARG A 1 102 ? -9.558 -4.342 21.958 1.00 81.00 102 ARG A CA 1
ATOM 725 C C . ARG A 1 102 ? -8.200 -4.339 21.253 1.00 81.00 102 ARG A C 1
ATOM 727 O O . ARG A 1 102 ? -7.514 -5.357 21.275 1.00 81.00 102 ARG A O 1
ATOM 734 N N . LEU A 1 103 ? -7.820 -3.235 20.609 1.00 75.94 103 LEU A N 1
ATOM 735 C CA . LEU A 1 103 ? -6.560 -3.097 19.869 1.00 75.94 103 LEU A CA 1
ATOM 736 C C . LEU A 1 103 ? -5.360 -2.777 20.769 1.00 75.94 103 LEU A C 1
ATOM 738 O O . LEU A 1 103 ? -4.231 -3.140 20.426 1.00 75.94 103 LEU A O 1
ATOM 742 N N . ALA A 1 104 ? -5.590 -2.141 21.920 1.00 80.94 104 ALA A N 1
ATOM 743 C CA . ALA A 1 104 ? -4.535 -1.717 22.838 1.00 80.94 104 ALA A CA 1
ATOM 744 C C . ALA A 1 104 ? -3.564 -2.846 23.273 1.00 80.94 104 ALA A C 1
ATOM 746 O O . ALA A 1 104 ? -2.351 -2.615 23.237 1.00 80.94 104 ALA A O 1
ATOM 747 N N . PRO A 1 105 ? -4.012 -4.080 23.601 1.00 83.25 105 PRO A N 1
ATOM 748 C CA . PRO A 1 105 ? -3.121 -5.181 23.986 1.00 83.25 105 PRO A CA 1
ATOM 749 C C . PRO A 1 105 ? -2.187 -5.661 22.866 1.00 83.25 105 PRO A C 1
ATOM 751 O O . PRO A 1 105 ? -1.145 -6.247 23.150 1.00 83.25 105 PRO A O 1
ATOM 754 N N . TYR A 1 106 ? -2.538 -5.417 21.599 1.00 74.69 106 TYR A N 1
ATOM 755 C CA . TYR A 1 106 ? -1.732 -5.813 20.439 1.00 74.69 106 TYR A CA 1
ATOM 756 C C . TYR A 1 106 ? -0.666 -4.771 20.070 1.00 74.69 106 TYR A C 1
ATOM 758 O O . TYR A 1 106 ? 0.022 -4.928 19.062 1.00 74.69 106 TYR A O 1
ATOM 766 N N . GLY A 1 107 ? -0.528 -3.697 20.859 1.00 67.69 107 GLY A N 1
ATOM 767 C CA . GLY A 1 107 ? 0.452 -2.640 20.609 1.00 67.69 107 GLY A CA 1
ATOM 768 C C . GLY A 1 107 ? 0.182 -1.853 19.325 1.00 67.69 107 GLY A C 1
ATOM 769 O O . GLY A 1 107 ? 1.102 -1.253 18.768 1.00 67.69 107 GLY A O 1
ATOM 770 N N . VAL A 1 108 ? -1.063 -1.864 18.833 1.00 68.38 108 VAL A N 1
ATOM 771 C CA . VAL A 1 108 ? -1.451 -1.092 17.651 1.00 68.38 108 VAL A CA 1
ATOM 772 C C . VAL A 1 108 ? -1.388 0.386 18.008 1.00 68.38 108 VAL A C 1
ATOM 774 O O . VAL A 1 108 ? -2.219 0.911 18.745 1.00 68.38 108 VAL A O 1
ATOM 777 N N . SER A 1 109 ? -0.352 1.048 17.501 1.00 65.56 109 SER A N 1
ATOM 778 C CA . SER A 1 109 ? -0.167 2.482 17.667 1.00 65.56 109 SER A CA 1
ATOM 779 C C . SER A 1 109 ? -0.932 3.227 16.580 1.00 65.56 109 SER A C 1
ATOM 781 O O . SER A 1 109 ? -0.774 2.959 15.386 1.00 65.56 109 SER A O 1
ATOM 783 N N . PHE A 1 110 ? -1.766 4.170 17.002 1.00 69.94 110 PHE A N 1
ATOM 784 C CA . PHE A 1 110 ? -2.438 5.096 16.104 1.00 69.94 110 PHE A CA 1
ATOM 785 C C . PHE A 1 110 ? -1.589 6.344 15.893 1.00 69.94 110 PHE A C 1
ATOM 787 O O . PHE A 1 110 ? -0.830 6.754 16.771 1.00 69.94 110 PHE A O 1
ATOM 794 N N . GLY A 1 111 ? -1.778 6.993 14.753 1.00 63.50 111 GLY A N 1
ATOM 795 C CA . GLY A 1 111 ? -1.059 8.202 14.408 1.00 63.50 111 GLY A CA 1
ATOM 796 C C . GLY A 1 111 ? 0.211 7.893 13.649 1.00 63.50 111 GLY A C 1
ATOM 797 O O . GLY A 1 111 ? 1.200 8.574 13.891 1.00 63.50 111 GLY A O 1
ATOM 798 N N . LEU A 1 112 ? 0.179 6.899 12.743 1.00 63.50 112 LEU A N 1
ATOM 799 C CA . LEU A 1 112 ? 1.211 6.756 11.721 1.00 63.50 112 LEU A CA 1
ATOM 800 C C . LEU A 1 112 ? 1.193 8.062 10.926 1.00 63.50 112 LEU A C 1
ATOM 802 O O . LEU A 1 112 ? 0.228 8.325 10.204 1.00 63.50 112 LEU A O 1
ATOM 806 N N . PRO A 1 113 ? 2.180 8.941 11.138 1.00 62.44 113 PRO A N 1
ATOM 807 C CA . PRO A 1 113 ? 1.975 10.319 10.753 1.00 62.44 113 PRO A CA 1
ATOM 808 C C . PRO A 1 113 ? 1.857 10.436 9.224 1.00 62.44 113 PRO A C 1
ATOM 810 O O . PRO A 1 113 ? 2.669 9.822 8.527 1.00 62.44 113 PRO A O 1
ATOM 813 N N . PRO A 1 114 ? 0.908 11.210 8.663 1.00 65.38 114 PRO A N 1
ATOM 814 C CA . PRO A 1 114 ? 0.719 11.314 7.211 1.00 65.38 114 PRO A CA 1
ATOM 815 C C . PRO A 1 114 ? 1.991 11.773 6.480 1.00 65.38 114 PRO A C 1
ATOM 817 O O . PRO A 1 114 ? 2.193 11.453 5.308 1.00 65.38 114 PRO A O 1
ATOM 820 N N . GLN A 1 115 ? 2.913 12.441 7.178 1.00 76.06 115 GLN A N 1
ATOM 821 C CA . GLN A 1 115 ? 4.235 12.760 6.650 1.00 76.06 115 GLN A CA 1
ATOM 822 C C . GLN A 1 115 ? 5.081 11.531 6.280 1.00 76.06 115 GLN A C 1
ATOM 824 O O . GLN A 1 115 ? 5.940 11.660 5.417 1.00 76.06 115 GLN A O 1
ATOM 829 N N . TRP A 1 116 ? 4.850 10.339 6.840 1.00 73.06 116 TRP A N 1
ATOM 830 C CA . TRP A 1 116 ? 5.544 9.123 6.391 1.00 73.06 116 TRP A CA 1
ATOM 831 C C . TRP A 1 116 ? 5.100 8.689 5.000 1.00 73.06 116 TRP A C 1
ATOM 833 O O . TRP A 1 116 ? 5.933 8.216 4.230 1.00 73.06 116 TRP A O 1
ATOM 843 N N . ALA A 1 117 ? 3.833 8.919 4.638 1.00 80.00 117 ALA A N 1
ATOM 844 C CA . ALA A 1 117 ? 3.392 8.756 3.257 1.00 80.00 117 ALA A CA 1
ATOM 845 C C . ALA A 1 117 ? 4.121 9.753 2.341 1.00 80.00 117 ALA A C 1
ATOM 847 O O . ALA A 1 117 ? 4.585 9.376 1.268 1.00 80.00 117 ALA A O 1
ATOM 848 N N . ALA A 1 118 ? 4.314 10.999 2.790 1.00 81.56 118 ALA A N 1
ATOM 849 C CA . ALA A 1 118 ? 5.089 11.990 2.044 1.00 81.56 118 ALA A CA 1
ATOM 850 C C . ALA A 1 118 ? 6.571 11.594 1.901 1.00 81.56 118 ALA A C 1
ATOM 852 O O . ALA A 1 118 ? 7.104 11.658 0.798 1.00 81.56 118 ALA A O 1
ATOM 853 N N . VAL A 1 119 ? 7.226 11.123 2.968 1.00 83.50 119 VAL A N 1
ATOM 854 C CA . VAL A 1 119 ? 8.612 10.615 2.923 1.00 83.50 119 VAL A CA 1
ATOM 855 C C . VAL A 1 119 ? 8.723 9.441 1.952 1.00 83.50 119 VAL A C 1
ATOM 857 O O . VAL A 1 119 ? 9.615 9.419 1.105 1.00 83.50 119 VAL A O 1
ATOM 860 N N . ALA A 1 120 ? 7.785 8.498 2.024 1.00 84.00 120 ALA A N 1
ATOM 861 C CA . ALA A 1 120 ? 7.748 7.359 1.123 1.00 84.00 120 ALA A CA 1
ATOM 862 C C . ALA A 1 120 ? 7.570 7.780 -0.347 1.00 84.00 120 ALA A C 1
ATOM 864 O O . ALA A 1 120 ? 8.227 7.220 -1.223 1.00 84.00 120 ALA A O 1
ATOM 865 N N . LEU A 1 121 ? 6.764 8.811 -0.630 1.00 85.12 121 LEU A N 1
ATOM 866 C CA . LEU A 1 121 ? 6.637 9.384 -1.976 1.00 85.12 121 LEU A CA 1
ATOM 867 C C . LEU A 1 121 ? 7.894 10.132 -2.426 1.00 85.12 121 LEU A C 1
ATOM 869 O O . LEU A 1 121 ? 8.299 9.974 -3.575 1.00 85.12 121 LEU A O 1
ATOM 873 N N . LEU A 1 122 ? 8.525 10.913 -1.545 1.00 88.62 122 LEU A N 1
ATOM 874 C CA . LEU A 1 122 ? 9.747 11.663 -1.855 1.00 88.62 122 LEU A CA 1
ATOM 875 C C . LEU A 1 122 ? 10.901 10.740 -2.261 1.00 88.62 122 LEU A C 1
ATOM 877 O O . LEU A 1 122 ? 11.719 11.119 -3.094 1.00 88.62 122 LEU A O 1
ATOM 881 N N . VAL A 1 123 ? 10.948 9.527 -1.711 1.00 87.81 123 VAL A N 1
ATOM 882 C CA . VAL A 1 123 ? 11.926 8.500 -2.095 1.00 87.81 123 VAL A CA 1
ATOM 883 C C . VAL A 1 123 ? 11.439 7.690 -3.299 1.00 87.81 123 VAL A C 1
ATOM 885 O O . VAL A 1 123 ? 12.187 7.471 -4.253 1.00 87.81 123 VAL A O 1
ATOM 888 N N . GLY A 1 124 ? 10.185 7.239 -3.275 1.00 85.94 124 GLY A N 1
ATOM 889 C CA . GLY A 1 124 ? 9.647 6.307 -4.263 1.00 85.94 124 GLY A CA 1
ATOM 890 C C . GLY A 1 124 ? 9.416 6.918 -5.642 1.00 85.94 124 GLY A C 1
ATOM 891 O O . GLY A 1 124 ? 9.759 6.305 -6.654 1.00 85.94 124 GLY A O 1
ATOM 892 N N . LEU A 1 125 ? 8.878 8.139 -5.701 1.00 90.12 125 LEU A N 1
ATOM 893 C CA . LEU A 1 125 ? 8.475 8.774 -6.955 1.00 90.12 125 LEU A CA 1
ATOM 894 C C . LEU A 1 125 ? 9.669 9.076 -7.878 1.00 90.12 125 LEU A C 1
ATOM 896 O O . LEU A 1 125 ? 9.586 8.717 -9.054 1.00 90.12 125 LEU A O 1
ATOM 900 N N . PRO A 1 126 ? 10.798 9.646 -7.407 1.00 90.94 126 PRO A N 1
ATOM 901 C CA . PRO A 1 126 ? 11.964 9.854 -8.265 1.00 90.94 126 PRO A CA 1
ATOM 902 C C . PRO A 1 126 ? 12.528 8.548 -8.828 1.00 90.94 126 PRO A C 1
ATOM 904 O O . PRO A 1 126 ? 12.860 8.486 -10.009 1.00 90.94 126 PRO A O 1
ATOM 907 N N . LEU A 1 127 ? 12.595 7.488 -8.012 1.00 85.88 127 LEU A N 1
ATOM 908 C CA . LEU A 1 127 ? 13.064 6.167 -8.444 1.00 85.88 127 LEU A CA 1
ATOM 909 C C . LEU A 1 127 ? 12.135 5.554 -9.494 1.00 85.88 127 LEU A C 1
ATOM 911 O O . LEU A 1 127 ? 12.603 5.012 -10.498 1.00 85.88 127 LEU A O 1
ATOM 915 N N . LEU A 1 128 ? 10.822 5.687 -9.291 1.00 88.38 128 LEU A N 1
ATOM 916 C CA . LEU A 1 128 ? 9.820 5.235 -10.244 1.00 88.38 128 LEU A CA 1
ATOM 917 C C . LEU A 1 128 ? 9.962 5.976 -11.578 1.00 88.38 128 LEU A C 1
ATOM 919 O O . LEU A 1 128 ? 10.085 5.336 -12.620 1.00 88.38 128 LEU A O 1
ATOM 923 N N . LEU A 1 129 ? 10.019 7.308 -11.553 1.00 90.31 129 LEU A N 1
ATOM 924 C CA . LEU A 1 129 ? 10.168 8.131 -12.756 1.00 90.31 129 LEU A CA 1
ATOM 925 C C . LEU A 1 129 ? 11.491 7.851 -13.480 1.00 90.31 129 LEU A C 1
ATOM 927 O O . LEU A 1 129 ? 11.486 7.638 -14.691 1.00 90.31 129 LEU A O 1
ATOM 931 N N . ALA A 1 130 ? 12.607 7.761 -12.752 1.00 88.50 130 ALA A N 1
ATOM 932 C CA . ALA A 1 130 ? 13.909 7.392 -13.310 1.00 88.50 130 ALA A CA 1
ATOM 933 C C . ALA A 1 130 ? 13.909 5.976 -13.910 1.00 88.50 130 ALA A C 1
ATOM 935 O O . ALA A 1 130 ? 14.617 5.700 -14.881 1.00 88.50 130 ALA A O 1
ATOM 936 N N . GLY A 1 131 ? 13.110 5.078 -13.332 1.00 85.31 131 GLY A N 1
ATOM 937 C CA . GLY A 1 131 ? 12.904 3.721 -13.813 1.00 85.31 131 GLY A CA 1
ATOM 938 C C . GLY A 1 131 ? 12.029 3.621 -15.067 1.00 85.31 131 GLY A C 1
ATOM 939 O O . GLY A 1 131 ? 12.228 2.726 -15.892 1.00 85.31 131 GLY A O 1
ATOM 940 N N . LEU A 1 132 ? 11.071 4.534 -15.225 1.00 87.94 132 LEU A N 1
ATOM 941 C CA . LEU A 1 132 ? 10.168 4.602 -16.377 1.00 87.94 132 LEU A CA 1
ATOM 942 C C . LEU A 1 132 ? 10.765 5.388 -17.552 1.00 87.94 132 LEU A C 1
ATOM 944 O O . LEU A 1 132 ? 10.466 5.073 -18.705 1.00 87.94 132 LEU A O 1
ATOM 948 N N . HIS A 1 133 ? 11.612 6.382 -17.277 1.00 90.12 133 HIS A N 1
ATOM 949 C CA . HIS A 1 133 ? 12.202 7.242 -18.295 1.00 90.12 133 HIS A CA 1
ATOM 950 C C . HIS A 1 133 ? 13.116 6.456 -19.250 1.00 90.1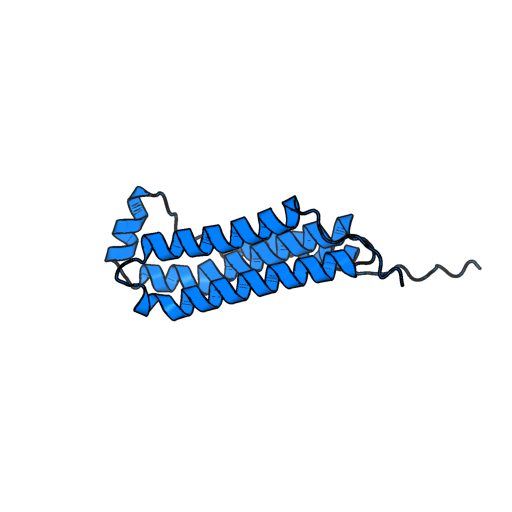2 133 HIS A C 1
ATOM 952 O O . HIS A 1 133 ? 14.025 5.733 -18.830 1.00 90.12 133 HIS A O 1
ATOM 958 N N . ARG A 1 134 ? 12.886 6.615 -20.558 1.00 71.50 134 ARG A N 1
ATOM 959 C CA . ARG A 1 134 ? 13.780 6.123 -21.610 1.00 71.50 134 ARG A CA 1
ATOM 960 C C . ARG A 1 134 ? 14.732 7.252 -21.974 1.00 71.50 134 ARG A C 1
ATOM 962 O O . ARG A 1 134 ? 14.276 8.310 -22.382 1.00 71.50 134 ARG A O 1
ATOM 969 N N . SER A 1 135 ? 16.033 7.021 -21.835 1.00 64.38 135 SER A N 1
ATOM 970 C CA . SER A 1 135 ? 17.022 7.905 -22.450 1.00 64.38 135 SER A CA 1
ATOM 971 C C . SER A 1 135 ? 16.830 7.822 -23.963 1.00 64.38 135 SER A C 1
ATOM 973 O O . SER A 1 135 ? 16.932 6.730 -24.524 1.00 64.38 135 SER A O 1
ATOM 975 N N . GLU A 1 136 ? 16.505 8.938 -24.610 1.00 5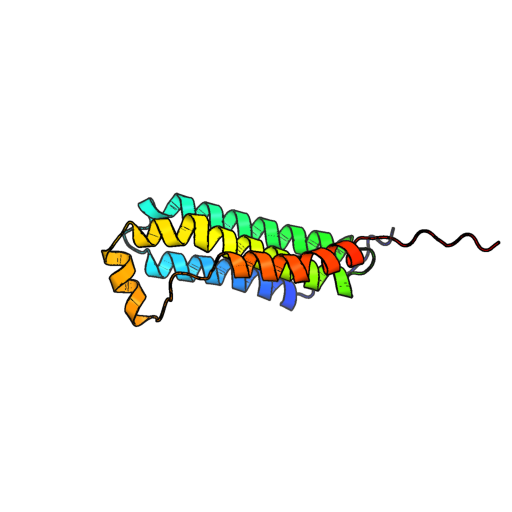8.50 136 GLU A N 1
ATOM 976 C CA . GLU A 1 136 ? 16.622 9.032 -26.064 1.00 58.50 136 GLU A CA 1
ATOM 977 C C . GLU A 1 136 ? 18.070 8.693 -26.456 1.00 58.50 136 GLU A C 1
ATOM 979 O O . GLU A 1 136 ? 18.994 9.006 -25.692 1.00 58.50 136 GLU A O 1
ATOM 984 N N . PRO A 1 137 ? 18.302 7.999 -27.585 1.00 54.19 137 PRO A N 1
ATOM 985 C CA . PRO A 1 137 ? 19.658 7.815 -28.068 1.00 54.19 137 PRO A CA 1
ATOM 986 C C . PRO A 1 137 ? 20.233 9.209 -28.311 1.00 54.19 137 PRO A C 1
ATOM 988 O O . PRO A 1 137 ? 19.696 9.964 -29.118 1.00 54.19 137 PRO A O 1
ATOM 991 N N . VAL A 1 138 ? 21.296 9.558 -27.584 1.00 55.03 138 VAL A N 1
ATOM 992 C CA . VAL A 1 138 ? 22.105 10.734 -27.905 1.00 55.03 138 VAL A CA 1
ATOM 993 C C . VAL A 1 138 ? 22.542 10.528 -29.349 1.00 55.03 138 VAL A C 1
ATOM 995 O O . VAL A 1 138 ? 23.290 9.591 -29.630 1.00 55.03 138 VAL A O 1
ATOM 998 N N . ALA A 1 139 ? 21.984 11.319 -30.267 1.00 49.16 139 ALA A N 1
ATOM 999 C CA . ALA A 1 139 ? 22.423 11.330 -31.648 1.00 49.16 139 ALA A CA 1
ATOM 1000 C C . ALA A 1 139 ? 23.920 11.646 -31.612 1.00 49.16 139 ALA A C 1
ATOM 1002 O O . ALA A 1 139 ? 24.319 12.707 -31.139 1.00 49.16 139 ALA A O 1
ATOM 1003 N N . ALA A 1 140 ? 24.737 10.662 -31.981 1.00 50.12 140 ALA A N 1
ATOM 1004 C CA . ALA A 1 140 ? 26.165 10.850 -32.127 1.00 50.12 140 ALA A CA 1
ATOM 1005 C C . ALA A 1 140 ? 26.372 11.790 -33.321 1.00 50.12 140 ALA A C 1
ATOM 1007 O O . ALA A 1 140 ? 26.194 11.365 -34.463 1.00 50.12 140 ALA A O 1
ATOM 1008 N N . GLU A 1 141 ? 26.647 13.063 -33.036 1.00 57.19 141 GLU A N 1
ATOM 1009 C CA . GLU A 1 141 ? 27.294 13.995 -33.968 1.00 57.19 141 GLU A CA 1
ATOM 1010 C C . GLU A 1 141 ? 28.808 13.760 -33.989 1.00 57.19 141 GLU A C 1
ATOM 1012 O O . GLU A 1 141 ? 29.386 13.491 -32.906 1.00 57.19 141 GLU A O 1
#

pLDDT: mean 75.64, std 10.69, range [42.75, 90.94]

Sequence (141 aa):
MDENRPPLSGAARAGLWLGAFGWLIGLCAVTGPDTLAFAGPLAGGASLTVACALAIEAIWRHAARPQLALPGAIWCAAAAVAAYYGLIVEPSVRAVPELVDRLAPYGVSFGLPPQWAAVALLVGLPLLLAGLHRSEPVAAE

Foldseek 3Di:
DCLDDDFDPPVVLVVLVCVLVVVLCVVCVLCPVVCVLCVVLSVVSSVLSVVLSVVLRVCCRQWPANVLQNLLSVLLSVLVNLQSCQPPVLVSQVVPVVSVVSCVVVVDDPCPDNVSSVVSNVRNVVSNCVRRDDDDPPPDD

Radius of gyration: 18.47 Å; Cα contacts (8 Å, |Δi|>4): 126; chains: 1; bounding box: 48×31×58 Å